Protein AF-A0A8H7WYE8-F1 (afdb_monomer_lite)

Structure (mmCIF, N/CA/C/O backbone):
data_AF-A0A8H7WYE8-F1
#
_entry.id   AF-A0A8H7WYE8-F1
#
loop_
_atom_site.group_PDB
_atom_site.id
_atom_site.type_symbol
_atom_site.label_atom_id
_atom_site.label_alt_id
_atom_site.label_comp_id
_atom_site.label_asym_id
_atom_site.label_entity_id
_atom_site.label_seq_id
_atom_site.pdbx_PDB_ins_code
_atom_site.Cartn_x
_atom_site.Cartn_y
_atom_site.Cartn_z
_atom_site.occupancy
_atom_site.B_iso_or_equiv
_atom_site.auth_seq_id
_atom_site.auth_comp_id
_atom_site.auth_asym_id
_atom_site.auth_atom_id
_atom_site.pdbx_PDB_model_num
ATOM 1 N N . MET A 1 1 ? -28.984 -0.906 32.177 1.00 37.97 1 MET A N 1
ATOM 2 C CA . MET A 1 1 ? -27.859 0.030 31.985 1.00 37.97 1 MET A CA 1
ATOM 3 C C . MET A 1 1 ? -27.448 -0.063 30.527 1.00 37.97 1 MET A C 1
ATOM 5 O O . MET A 1 1 ? -26.928 -1.094 30.129 1.00 37.97 1 MET A O 1
ATOM 9 N N . ALA A 1 2 ? -27.821 0.921 29.710 1.00 36.94 2 ALA A N 1
ATOM 10 C CA . ALA A 1 2 ? -27.494 0.924 28.288 1.00 36.94 2 ALA A CA 1
ATOM 11 C C . ALA A 1 2 ? -26.070 1.461 28.120 1.00 36.94 2 ALA A C 1
ATOM 13 O O . ALA A 1 2 ? -25.818 2.637 28.382 1.00 36.94 2 ALA A O 1
ATOM 14 N N . SER A 1 3 ? -25.140 0.588 27.740 1.00 39.81 3 SER A N 1
ATOM 15 C CA . SER A 1 3 ? -23.795 0.979 27.333 1.00 39.81 3 SER A CA 1
ATOM 16 C C . SER A 1 3 ? -23.916 1.852 26.088 1.00 39.81 3 SER A C 1
ATOM 18 O O . SER A 1 3 ? -24.230 1.356 25.007 1.00 39.81 3 SER A O 1
ATOM 20 N N . GLN A 1 4 ? -23.727 3.161 26.246 1.00 41.38 4 GLN A N 1
ATOM 21 C CA . GLN A 1 4 ? -23.637 4.075 25.116 1.00 41.38 4 GLN A CA 1
ATOM 22 C C . GLN A 1 4 ? -22.369 3.715 24.340 1.00 41.38 4 GLN A C 1
ATOM 24 O O . GLN A 1 4 ? -21.257 3.972 24.796 1.00 41.38 4 GLN A O 1
ATOM 29 N N . GLN A 1 5 ? -22.535 3.057 23.193 1.00 42.03 5 GLN A N 1
ATOM 30 C CA . GLN A 1 5 ? -21.457 2.880 22.231 1.00 42.03 5 GLN A CA 1
ATOM 31 C C . GLN A 1 5 ? -21.134 4.259 21.664 1.00 42.03 5 GLN A C 1
ATOM 33 O O . GLN A 1 5 ? -21.859 4.805 20.833 1.00 42.03 5 GLN A O 1
ATOM 38 N N . GLN A 1 6 ? -20.069 4.851 22.191 1.00 41.62 6 GLN A N 1
ATOM 39 C CA . GLN A 1 6 ? -19.492 6.078 21.673 1.00 41.62 6 GLN A CA 1
ATOM 40 C C . GLN A 1 6 ? -19.1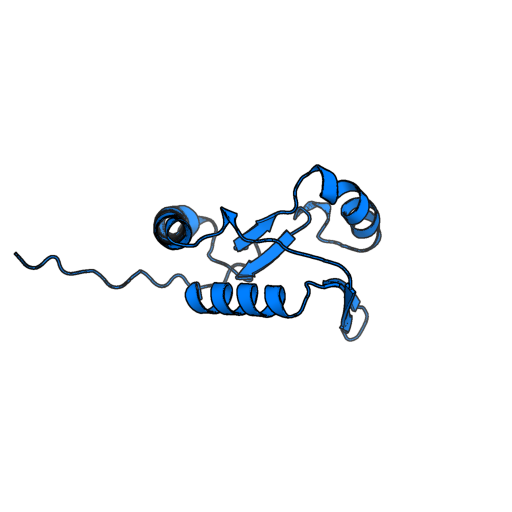11 5.819 20.205 1.00 41.62 6 GLN A C 1
ATOM 42 O O . GLN A 1 6 ? -18.457 4.806 19.934 1.00 41.62 6 GLN A O 1
ATOM 47 N N . PRO A 1 7 ? -19.549 6.657 19.247 1.00 46.97 7 PRO A N 1
ATOM 48 C CA . PRO A 1 7 ? -19.208 6.447 17.846 1.00 46.97 7 PRO A CA 1
ATOM 49 C C . PRO A 1 7 ? -17.680 6.397 17.706 1.00 46.97 7 PRO A C 1
ATOM 51 O O . PRO A 1 7 ? -16.989 7.141 18.411 1.00 46.97 7 PRO A O 1
ATOM 54 N N . PRO A 1 8 ? -17.133 5.524 16.841 1.00 55.31 8 PRO A N 1
ATOM 55 C CA . PRO A 1 8 ? -15.692 5.399 16.693 1.00 55.31 8 PRO A CA 1
ATOM 56 C C . PRO A 1 8 ? -15.101 6.767 16.341 1.00 55.31 8 PRO A C 1
ATOM 58 O O . PRO A 1 8 ? -15.594 7.461 15.448 1.00 55.31 8 PRO A O 1
ATOM 61 N N . ALA A 1 9 ? -14.067 7.173 17.079 1.00 62.44 9 ALA A N 1
ATOM 62 C CA . ALA A 1 9 ? -13.361 8.417 16.819 1.00 62.44 9 ALA A CA 1
ATOM 63 C C . ALA A 1 9 ? -12.836 8.398 15.375 1.00 62.44 9 ALA A C 1
ATOM 65 O O . ALA A 1 9 ? -12.013 7.555 15.019 1.00 62.44 9 ALA A O 1
ATOM 66 N N . LYS A 1 10 ? -13.325 9.312 14.531 1.00 72.31 10 LYS A N 1
ATOM 67 C CA . LYS A 1 10 ? -12.799 9.486 13.174 1.00 72.31 10 LYS A CA 1
ATOM 68 C C . LYS A 1 10 ? -11.472 10.226 13.256 1.00 72.31 10 LYS A C 1
ATOM 70 O O . LYS A 1 10 ? -11.424 11.366 13.717 1.00 72.31 10 LYS A O 1
ATOM 75 N N . PHE A 1 11 ? -10.403 9.585 12.802 1.00 81.19 11 PHE A N 1
ATOM 76 C CA . PHE A 1 11 ? -9.091 10.213 12.734 1.00 81.19 11 PHE A CA 1
ATOM 77 C C . PHE A 1 11 ? -8.893 10.870 11.365 1.00 81.19 11 PHE A C 1
ATOM 79 O O . PHE A 1 11 ? -9.126 10.225 10.343 1.00 81.19 11 PHE A O 1
ATOM 86 N N . PRO A 1 12 ? -8.436 12.129 11.304 1.00 86.69 12 PRO A N 1
ATOM 87 C CA . PRO A 1 12 ? -8.143 12.769 10.031 1.00 86.69 12 PRO A CA 1
ATOM 88 C C . PRO A 1 12 ? -6.937 12.095 9.354 1.00 86.69 12 PRO A C 1
ATOM 90 O O . PRO A 1 12 ? -5.852 12.004 9.932 1.00 86.69 12 PRO A O 1
ATOM 93 N N . LEU A 1 13 ? -7.122 11.651 8.108 1.00 91.56 13 LEU A N 1
ATOM 94 C CA . LEU A 1 13 ? -6.087 11.026 7.277 1.00 91.56 13 LEU A CA 1
ATOM 95 C C . LEU A 1 13 ? -5.221 12.091 6.585 1.00 91.56 13 LEU A C 1
ATOM 97 O O . LEU A 1 13 ? -5.301 12.296 5.375 1.00 91.56 13 LEU A O 1
ATOM 101 N N . THR A 1 14 ? -4.442 12.838 7.365 1.00 93.88 14 THR A N 1
ATOM 102 C CA . THR A 1 14 ? -3.720 14.032 6.885 1.00 93.88 14 THR A CA 1
ATOM 103 C C . THR A 1 14 ? -2.205 13.873 6.826 1.00 93.88 14 THR A C 1
ATOM 105 O O . THR A 1 14 ? -1.525 14.724 6.256 1.00 93.88 14 THR A O 1
ATOM 108 N N . SER A 1 15 ? -1.642 12.808 7.399 1.00 95.31 15 SER A N 1
ATOM 109 C CA . SER A 1 15 ? -0.194 12.641 7.496 1.00 95.31 15 SER A CA 1
ATOM 110 C C . SER A 1 15 ? 0.371 11.846 6.326 1.00 95.31 15 SER A C 1
ATOM 112 O O . SER A 1 15 ? 0.049 10.678 6.130 1.00 95.31 15 SER A O 1
ATOM 114 N N . THR A 1 16 ? 1.289 12.461 5.583 1.00 94.94 16 THR A N 1
ATOM 115 C CA . THR A 1 16 ? 2.089 11.796 4.539 1.00 94.94 16 THR A CA 1
ATOM 116 C C . THR A 1 16 ? 3.314 11.065 5.100 1.00 94.94 16 THR A C 1
ATOM 118 O O . THR A 1 16 ? 4.108 10.516 4.341 1.00 94.94 16 THR A O 1
ATOM 121 N N . SER A 1 17 ? 3.511 11.098 6.422 1.00 94.06 17 SER A N 1
ATOM 122 C CA . SER A 1 17 ? 4.625 10.438 7.117 1.00 94.06 17 SER A CA 1
ATOM 123 C C . SER A 1 17 ? 4.230 9.091 7.719 1.00 94.06 17 SER A C 1
ATOM 125 O O . 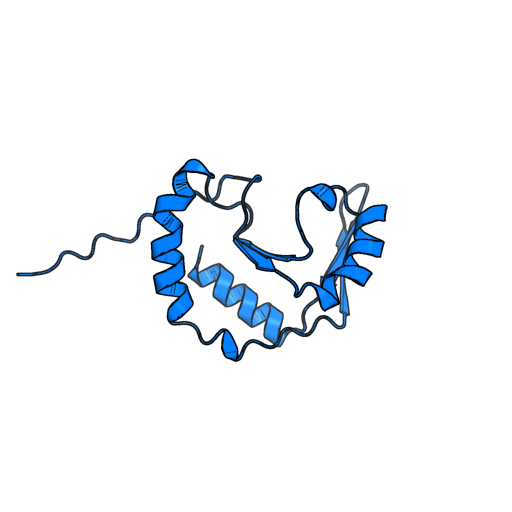SER A 1 17 ? 5.077 8.406 8.285 1.00 94.06 17 SER A O 1
ATOM 127 N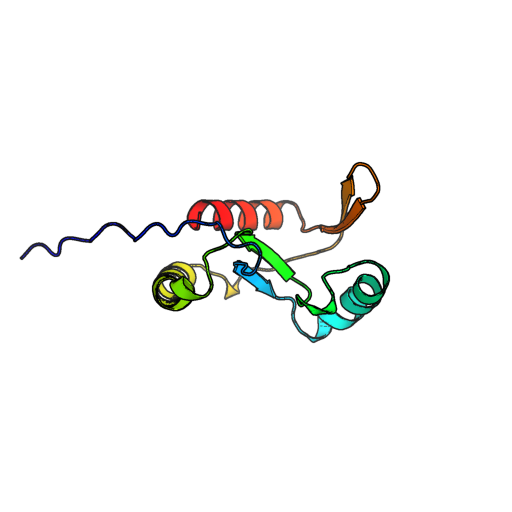 N . THR A 1 18 ? 2.957 8.716 7.624 1.00 95.75 18 THR A N 1
ATOM 128 C CA . THR A 1 18 ? 2.412 7.446 8.099 1.00 95.75 18 THR A CA 1
ATOM 129 C C . THR A 1 18 ? 1.534 6.836 7.009 1.00 95.75 18 THR A C 1
ATOM 131 O O . THR A 1 18 ? 0.978 7.538 6.162 1.00 95.75 18 THR A O 1
ATOM 134 N N . ALA A 1 19 ? 1.420 5.513 7.029 1.00 96.31 19 ALA A N 1
ATOM 135 C CA . ALA A 1 19 ? 0.570 4.745 6.133 1.00 96.31 19 ALA A CA 1
ATOM 136 C C . ALA A 1 19 ? 0.049 3.510 6.874 1.00 96.31 19 ALA A C 1
ATOM 138 O O . ALA A 1 19 ? 0.737 2.985 7.753 1.00 96.31 19 ALA A O 1
ATOM 139 N N . LEU A 1 20 ? -1.133 3.029 6.493 1.00 95.12 20 LEU A N 1
ATOM 140 C CA . LEU A 1 20 ? -1.544 1.654 6.770 1.00 95.12 20 LEU A CA 1
ATOM 141 C C . LEU A 1 20 ? -1.315 0.846 5.495 1.00 95.12 20 LEU A C 1
ATOM 143 O O . LEU A 1 20 ? -1.873 1.177 4.446 1.00 95.12 20 LEU A O 1
ATOM 147 N N . ALA A 1 21 ? -0.484 -0.187 5.573 1.00 94.81 21 ALA A N 1
ATOM 148 C CA . ALA A 1 21 ? -0.038 -0.930 4.405 1.00 94.81 21 ALA A CA 1
ATOM 149 C C . ALA A 1 21 ? 0.173 -2.414 4.718 1.00 94.81 21 ALA A C 1
ATOM 151 O O . ALA A 1 21 ? 0.478 -2.783 5.853 1.00 94.81 21 ALA A O 1
ATOM 152 N N . LEU A 1 22 ? 0.057 -3.250 3.687 1.00 91.88 22 LEU A N 1
ATOM 153 C CA . LEU A 1 22 ? 0.528 -4.630 3.721 1.00 91.88 22 LEU A CA 1
ATOM 154 C C . LEU A 1 22 ? 2.023 -4.636 3.411 1.00 91.88 22 LEU A C 1
ATOM 156 O O . LEU A 1 22 ? 2.446 -4.081 2.396 1.00 91.88 22 LEU A O 1
ATOM 160 N N . LEU A 1 23 ? 2.818 -5.251 4.283 1.00 92.12 23 LEU A N 1
ATOM 161 C CA . LEU A 1 23 ? 4.253 -5.410 4.070 1.00 92.12 23 LEU A CA 1
ATOM 162 C C . LEU A 1 23 ? 4.528 -6.720 3.346 1.00 92.12 23 LEU A C 1
ATOM 164 O O . LEU A 1 23 ? 3.964 -7.757 3.696 1.00 92.12 23 LEU A O 1
ATOM 168 N N . LEU A 1 24 ? 5.421 -6.677 2.359 1.00 89.38 24 LEU A N 1
ATOM 169 C CA . LEU A 1 24 ? 5.844 -7.899 1.694 1.00 89.38 24 LEU A CA 1
ATOM 170 C C . LEU A 1 24 ? 6.747 -8.718 2.631 1.00 89.38 24 LEU A C 1
ATOM 172 O O . LEU A 1 24 ? 7.571 -8.143 3.352 1.00 89.38 24 LEU A O 1
ATOM 176 N N . PRO A 1 25 ? 6.649 -10.059 2.607 1.00 88.06 25 PRO A N 1
ATOM 177 C CA . PRO A 1 25 ? 7.605 -10.920 3.284 1.00 88.06 25 PRO A CA 1
ATOM 178 C C . PRO A 1 25 ? 9.049 -10.595 2.883 1.00 88.06 25 PRO A C 1
ATOM 180 O O . PRO A 1 25 ? 9.342 -10.271 1.728 1.00 88.06 25 PRO A O 1
ATOM 183 N N . ILE A 1 26 ? 9.978 -10.731 3.833 1.00 86.81 26 ILE A N 1
ATOM 184 C CA . ILE A 1 26 ? 11.396 -10.381 3.633 1.00 86.81 26 ILE A CA 1
ATOM 185 C C . ILE A 1 26 ? 11.996 -11.130 2.433 1.00 86.81 26 ILE A C 1
ATOM 187 O O . ILE A 1 26 ? 12.725 -10.535 1.645 1.00 86.81 26 ILE A O 1
ATOM 191 N N . HIS A 1 27 ? 11.638 -12.404 2.246 1.00 85.69 27 HIS A N 1
ATOM 192 C CA . HIS A 1 27 ? 12.162 -13.230 1.155 1.00 85.69 27 HIS A CA 1
ATOM 193 C C . HIS A 1 27 ? 11.732 -12.756 -0.246 1.00 85.69 27 HIS A C 1
ATOM 195 O O . HIS A 1 27 ? 12.483 -12.958 -1.192 1.00 85.69 27 HIS A O 1
ATOM 201 N N . LEU A 1 28 ? 10.582 -12.081 -0.381 1.00 85.81 28 LEU A N 1
ATOM 202 C CA . LEU A 1 28 ? 10.123 -11.478 -1.645 1.00 85.81 28 LEU A CA 1
ATOM 203 C C . LEU A 1 28 ? 10.639 -10.047 -1.839 1.00 85.81 28 LEU A C 1
ATOM 205 O O . LEU A 1 28 ? 10.540 -9.473 -2.921 1.00 85.81 28 LEU A O 1
ATOM 209 N N . SER A 1 29 ? 11.176 -9.439 -0.781 1.00 88.69 29 SER A N 1
ATOM 210 C CA . SER A 1 29 ? 11.539 -8.025 -0.794 1.00 88.69 29 SER A CA 1
ATOM 211 C C . SER A 1 29 ? 12.845 -7.748 -1.540 1.00 88.69 29 SER A C 1
ATOM 213 O O . SER A 1 29 ? 13.030 -6.624 -1.998 1.00 88.69 29 SER A O 1
ATOM 215 N N . SER A 1 30 ? 13.751 -8.723 -1.669 1.00 88.81 30 SER A N 1
ATOM 216 C CA . SER A 1 30 ? 15.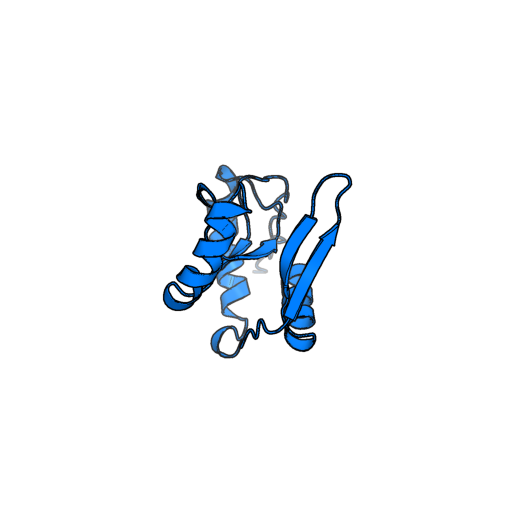096 -8.525 -2.235 1.00 88.81 30 SER A CA 1
ATOM 217 C C . SER A 1 30 ? 15.079 -8.058 -3.691 1.00 88.81 30 SER A C 1
ATOM 219 O O . SER A 1 30 ? 15.676 -7.025 -4.002 1.00 88.81 30 SER A O 1
ATOM 221 N N . ASP A 1 31 ? 14.351 -8.755 -4.564 1.00 88.44 31 ASP A N 1
ATOM 222 C CA . ASP A 1 31 ? 14.305 -8.438 -5.999 1.00 88.44 31 ASP A CA 1
ATOM 223 C C . ASP A 1 31 ? 13.590 -7.108 -6.256 1.00 88.44 31 ASP A C 1
ATOM 225 O O . ASP A 1 31 ? 14.053 -6.259 -7.021 1.00 88.44 31 ASP A O 1
ATOM 229 N N . ILE A 1 32 ? 12.506 -6.863 -5.518 1.00 91.31 32 ILE A N 1
ATOM 230 C CA . ILE A 1 32 ? 11.780 -5.592 -5.562 1.00 91.31 32 ILE A CA 1
ATOM 231 C C . ILE A 1 32 ? 12.684 -4.450 -5.090 1.00 91.31 32 ILE A C 1
ATOM 233 O O . ILE A 1 32 ? 12.738 -3.387 -5.710 1.00 91.31 32 ILE A O 1
ATOM 237 N N . ASN A 1 33 ? 13.442 -4.660 -4.015 1.00 93.56 33 ASN A N 1
ATOM 238 C CA . ASN A 1 33 ? 14.375 -3.667 -3.500 1.00 93.56 33 ASN A CA 1
ATOM 239 C C . ASN A 1 33 ? 15.544 -3.395 -4.449 1.00 93.56 33 ASN A C 1
ATOM 241 O O . ASN A 1 33 ? 16.001 -2.254 -4.504 1.00 93.56 33 ASN A O 1
ATOM 245 N N . ALA A 1 34 ? 15.996 -4.377 -5.233 1.00 93.38 34 ALA A N 1
ATOM 246 C CA . ALA A 1 34 ? 17.031 -4.159 -6.241 1.00 93.38 34 ALA A CA 1
ATOM 247 C C . ALA A 1 34 ? 16.599 -3.105 -7.278 1.00 93.38 34 ALA A C 1
ATOM 249 O O . ALA A 1 34 ? 17.378 -2.200 -7.588 1.00 93.38 34 ALA A O 1
ATOM 250 N N . LEU A 1 35 ? 15.340 -3.163 -7.732 1.00 93.06 35 LEU A N 1
ATOM 251 C CA . LEU A 1 35 ? 14.745 -2.166 -8.629 1.00 93.06 35 LEU A CA 1
ATOM 252 C C . LEU A 1 35 ? 14.480 -0.836 -7.914 1.00 93.06 35 LEU A C 1
ATOM 254 O O . LEU A 1 35 ? 14.859 0.233 -8.402 1.00 93.06 35 LEU A O 1
ATOM 258 N N . ARG A 1 36 ? 13.858 -0.886 -6.730 1.00 95.56 36 ARG A N 1
ATOM 259 C CA . ARG A 1 36 ? 13.521 0.315 -5.950 1.00 95.56 36 ARG A CA 1
ATOM 260 C C . ARG A 1 36 ? 14.755 1.127 -5.578 1.00 95.56 36 ARG A C 1
ATOM 262 O O . ARG A 1 36 ? 14.701 2.348 -5.636 1.00 95.56 36 ARG A O 1
ATOM 269 N N . ARG A 1 37 ? 15.888 0.488 -5.284 1.00 96.19 37 ARG A N 1
ATOM 270 C CA . ARG A 1 37 ? 17.153 1.180 -4.991 1.00 96.19 37 ARG A CA 1
ATOM 271 C C . ARG A 1 37 ? 17.589 2.126 -6.117 1.00 96.19 37 ARG A C 1
ATOM 273 O O . ARG A 1 37 ? 18.234 3.131 -5.837 1.00 96.19 37 ARG A O 1
ATOM 280 N N . ILE A 1 38 ? 17.256 1.806 -7.367 1.00 95.81 38 ILE A N 1
ATOM 281 C CA . ILE A 1 38 ? 17.639 2.587 -8.550 1.00 95.81 38 ILE A CA 1
ATOM 282 C C . ILE A 1 38 ? 16.571 3.641 -8.876 1.00 95.81 38 ILE A C 1
ATOM 284 O O . ILE A 1 38 ? 16.904 4.772 -9.227 1.00 95.81 38 ILE A O 1
ATOM 288 N N . HIS A 1 39 ? 15.290 3.277 -8.766 1.00 94.38 39 HIS A N 1
ATOM 289 C CA . HIS A 1 39 ? 14.189 4.066 -9.330 1.00 94.38 39 HIS A CA 1
ATOM 290 C C . HIS A 1 39 ? 13.283 4.754 -8.298 1.00 94.38 39 HIS A C 1
ATOM 292 O O . HIS A 1 39 ? 12.599 5.721 -8.638 1.00 94.38 39 HIS A O 1
ATOM 298 N N . ASP A 1 40 ? 13.263 4.294 -7.046 1.00 93.75 40 ASP A N 1
ATOM 299 C CA . ASP A 1 40 ? 12.328 4.744 -6.015 1.00 93.75 40 ASP A CA 1
ATOM 300 C C . ASP A 1 40 ? 13.025 5.584 -4.932 1.00 93.75 40 ASP A C 1
ATOM 302 O O . ASP A 1 40 ? 13.772 5.089 -4.089 1.00 93.75 40 ASP A O 1
ATOM 306 N N . LYS A 1 41 ? 12.702 6.881 -4.890 1.00 92.56 41 LYS A N 1
ATOM 307 C CA . LYS A 1 41 ? 13.204 7.825 -3.872 1.00 92.56 41 LYS A CA 1
ATOM 308 C C . LYS A 1 41 ? 12.776 7.466 -2.444 1.00 92.56 41 LYS A C 1
ATOM 310 O O . LYS A 1 41 ? 13.395 7.930 -1.488 1.00 92.56 41 LYS A O 1
ATOM 315 N N . SER A 1 42 ? 11.712 6.683 -2.295 1.00 92.31 42 SER A N 1
ATOM 316 C CA . SER A 1 42 ? 11.190 6.214 -1.013 1.00 92.31 42 SER A CA 1
ATOM 317 C C . SER A 1 42 ? 11.843 4.920 -0.534 1.00 92.31 42 SER A C 1
ATOM 319 O O . SER A 1 42 ? 11.526 4.481 0.570 1.00 92.31 42 SER A O 1
ATOM 321 N N . TYR A 1 43 ? 12.760 4.328 -1.310 1.00 94.44 43 TYR A N 1
ATOM 322 C CA . TYR A 1 43 ? 13.441 3.074 -0.976 1.00 94.44 43 TYR A CA 1
ATOM 323 C C . TYR A 1 43 ? 14.005 3.053 0.453 1.00 94.44 43 TYR A C 1
ATOM 325 O O . TYR A 1 43 ? 13.802 2.090 1.183 1.00 94.44 43 TYR A O 1
ATOM 333 N N . THR A 1 44 ? 14.659 4.136 0.881 1.00 93.88 44 THR A N 1
ATOM 334 C CA . THR A 1 44 ? 15.278 4.219 2.215 1.00 93.88 44 THR A CA 1
ATOM 335 C C . THR A 1 44 ? 14.286 4.482 3.346 1.00 93.88 44 THR A C 1
ATOM 337 O O . THR A 1 44 ? 14.629 4.290 4.508 1.00 93.88 44 THR A O 1
ATOM 340 N N . LYS A 1 45 ? 13.076 4.953 3.025 1.00 93.00 45 LYS A N 1
ATOM 341 C CA . LYS A 1 45 ? 12.063 5.351 4.012 1.00 93.00 45 LYS A CA 1
ATOM 342 C C . LYS A 1 45 ? 11.044 4.254 4.265 1.00 93.00 45 LYS A C 1
ATOM 344 O O . LYS A 1 45 ? 10.613 4.070 5.396 1.00 93.00 45 LYS A O 1
ATOM 349 N N . TRP A 1 46 ? 10.649 3.560 3.204 1.00 94.25 46 TRP A N 1
ATOM 350 C CA . TRP A 1 46 ? 9.547 2.614 3.234 1.00 94.25 46 TRP A CA 1
ATOM 351 C C . TRP A 1 46 ? 9.999 1.258 2.689 1.00 94.25 46 TRP A C 1
ATOM 353 O O . TRP A 1 46 ? 10.549 1.212 1.580 1.00 94.25 46 TRP A O 1
ATOM 363 N N . PRO A 1 47 ? 9.739 0.147 3.403 1.00 94.44 47 PRO A N 1
ATOM 364 C CA . PRO A 1 47 ? 9.923 -1.192 2.843 1.00 94.44 47 PRO A CA 1
ATOM 365 C C . PRO A 1 47 ? 8.992 -1.399 1.634 1.00 94.44 47 PRO A C 1
ATOM 367 O O . PRO A 1 47 ? 8.079 -0.597 1.432 1.00 94.44 47 PRO A O 1
ATOM 370 N N . PRO A 1 48 ? 9.187 -2.438 0.806 1.00 94.56 48 PRO A N 1
ATOM 371 C CA . PRO A 1 48 ? 8.198 -2.817 -0.198 1.00 94.56 48 PRO A CA 1
ATOM 372 C C . PRO A 1 48 ? 6.840 -3.068 0.462 1.00 94.56 48 PRO A C 1
ATOM 374 O O . PRO A 1 48 ? 6.747 -3.814 1.439 1.00 94.56 48 PRO A O 1
ATOM 377 N N . HIS A 1 49 ? 5.798 -2.419 -0.045 1.00 94.50 49 HIS A N 1
ATOM 378 C CA . HIS A 1 49 ? 4.479 -2.445 0.575 1.00 94.50 49 HIS A CA 1
ATOM 379 C C . HIS A 1 49 ? 3.364 -2.214 -0.445 1.00 94.50 49 HIS A C 1
ATOM 381 O O . HIS A 1 49 ? 3.598 -1.677 -1.529 1.00 94.50 49 HIS A O 1
ATOM 387 N N . ILE A 1 50 ? 2.141 -2.564 -0.048 1.00 93.12 50 ILE A N 1
ATOM 388 C CA . ILE A 1 50 ? 0.897 -2.212 -0.735 1.00 93.12 50 ILE A CA 1
ATOM 389 C C . ILE A 1 50 ? 0.112 -1.275 0.182 1.00 93.12 50 ILE A C 1
ATOM 391 O O . ILE A 1 50 ? -0.247 -1.650 1.298 1.00 93.12 50 ILE A O 1
ATOM 395 N N . ASN A 1 51 ? -0.137 -0.044 -0.266 1.00 94.25 51 ASN A N 1
ATOM 396 C CA . ASN A 1 51 ? -0.877 0.938 0.526 1.00 94.25 51 ASN A CA 1
ATOM 397 C C . ASN A 1 51 ? -2.358 0.562 0.633 1.00 94.25 51 ASN A C 1
ATOM 399 O O . ASN A 1 51 ? -3.032 0.438 -0.385 1.00 94.25 51 ASN A O 1
ATOM 403 N N . ILE A 1 52 ? -2.876 0.487 1.862 1.00 93.44 52 ILE A N 1
ATOM 404 C CA . ILE A 1 52 ? -4.316 0.406 2.138 1.00 93.44 52 ILE A CA 1
ATOM 405 C C . ILE A 1 52 ? -4.857 1.815 2.377 1.00 93.44 52 ILE A C 1
ATOM 407 O O . ILE A 1 52 ? -5.738 2.268 1.648 1.00 93.44 52 ILE A O 1
ATOM 411 N N . LEU A 1 53 ? -4.252 2.563 3.310 1.00 94.44 53 LEU A N 1
ATOM 412 C CA . LEU A 1 53 ? -4.547 3.977 3.561 1.00 94.44 53 LEU A CA 1
ATOM 413 C C . LEU A 1 53 ? -3.272 4.816 3.479 1.00 94.44 53 LEU A C 1
ATOM 415 O O . LEU A 1 53 ? -2.318 4.610 4.230 1.00 94.44 53 LEU A O 1
ATOM 419 N N . TYR A 1 54 ? -3.292 5.781 2.564 1.00 93.94 54 TYR A N 1
ATOM 420 C CA . TYR A 1 54 ? -2.286 6.826 2.422 1.00 93.94 54 TYR A CA 1
ATOM 421 C C . TYR A 1 54 ? -2.945 8.070 1.792 1.00 93.94 54 TYR A C 1
ATOM 423 O O . TYR A 1 54 ? -3.626 7.913 0.767 1.00 93.94 54 TYR A O 1
ATOM 431 N N . PRO A 1 55 ? -2.757 9.282 2.351 1.00 95.00 55 PRO A N 1
ATOM 432 C CA . PRO A 1 55 ? -2.154 9.573 3.662 1.00 95.00 55 PRO A CA 1
ATOM 433 C C . PRO A 1 55 ? -2.872 8.849 4.817 1.00 95.00 55 PRO A C 1
ATOM 435 O O . PRO A 1 55 ? -3.981 8.346 4.636 1.00 95.00 55 PRO A O 1
ATOM 438 N N . PHE A 1 56 ? -2.240 8.762 5.988 1.00 95.44 56 PHE A N 1
ATOM 439 C CA . PHE A 1 56 ? -2.830 8.130 7.173 1.00 95.44 56 PHE A CA 1
ATOM 440 C C . PHE A 1 56 ? -2.848 9.101 8.364 1.00 95.44 56 PHE A C 1
ATOM 442 O O . PHE A 1 56 ? -2.791 10.320 8.190 1.00 95.44 56 PHE A O 1
ATOM 449 N N . ILE A 1 57 ? -3.008 8.598 9.585 1.00 94.94 57 ILE A N 1
ATOM 450 C CA . ILE A 1 57 ? -3.167 9.436 10.776 1.00 94.94 57 ILE A CA 1
ATOM 451 C C . ILE A 1 57 ? -1.812 9.935 11.297 1.00 94.94 57 ILE A C 1
ATOM 453 O O . ILE A 1 57 ? -0.821 9.204 11.217 1.00 94.94 57 ILE A O 1
ATOM 457 N N . PRO A 1 58 ? -1.732 11.143 11.880 1.00 94.81 58 PRO A N 1
ATOM 458 C CA . PRO A 1 58 ? -0.500 11.643 12.485 1.00 94.81 58 PRO A CA 1
ATOM 459 C C . PRO A 1 58 ? 0.100 10.672 13.508 1.00 94.81 58 PRO A C 1
ATOM 461 O O . PRO A 1 58 ? -0.625 10.011 14.249 1.00 94.81 58 PRO A O 1
ATOM 464 N N . ILE A 1 59 ? 1.434 10.644 13.603 1.00 94.25 59 ILE A N 1
ATOM 465 C CA . ILE A 1 59 ? 2.168 9.738 14.506 1.00 94.25 59 ILE A CA 1
ATOM 466 C C . ILE A 1 59 ? 1.689 9.838 15.964 1.00 94.25 59 ILE A C 1
ATOM 468 O O . ILE A 1 59 ? 1.529 8.825 16.640 1.00 94.25 59 ILE A O 1
ATOM 472 N N . LEU A 1 60 ? 1.365 11.053 16.418 1.00 94.00 60 LEU A N 1
ATOM 473 C CA . LEU A 1 60 ? 0.866 11.323 17.768 1.00 94.00 60 LEU A CA 1
ATOM 474 C C . LEU A 1 60 ? -0.520 10.724 18.024 1.00 94.00 60 LEU A C 1
ATOM 476 O O . LEU A 1 60 ? -0.882 10.517 19.172 1.00 94.00 60 LEU A O 1
ATOM 480 N N . SER A 1 61 ? -1.290 10.412 16.983 1.00 93.56 61 SER A N 1
ATOM 481 C CA . SER A 1 61 ? -2.625 9.817 17.091 1.00 93.56 61 SER A CA 1
ATOM 482 C C . SER A 1 61 ? -2.614 8.289 16.971 1.00 93.56 61 SER A C 1
ATOM 484 O O . SER A 1 61 ? -3.626 7.660 17.274 1.00 93.56 61 SER A O 1
ATOM 486 N N . LEU A 1 62 ? -1.485 7.675 16.584 1.00 92.81 62 LEU A N 1
ATOM 487 C CA . LEU A 1 62 ? -1.386 6.224 16.369 1.00 92.81 62 LEU A CA 1
ATOM 488 C C . LEU A 1 62 ? -1.785 5.412 17.603 1.00 92.81 62 LEU A C 1
ATOM 490 O O . LEU A 1 62 ? -2.497 4.423 17.471 1.00 92.81 62 LEU A O 1
ATOM 494 N N . HIS A 1 63 ? -1.385 5.849 18.797 1.00 93.50 63 HIS A N 1
ATOM 495 C CA . HIS A 1 63 ? -1.674 5.123 20.036 1.00 93.50 63 HIS A CA 1
ATOM 496 C C . HIS A 1 63 ? -3.177 4.966 20.322 1.00 93.50 63 HIS A C 1
ATOM 498 O O . HIS A 1 63 ? -3.573 3.982 20.939 1.00 93.50 63 HIS A O 1
ATOM 504 N N . HIS A 1 64 ? -4.017 5.883 19.831 1.00 91.31 64 HIS A N 1
ATOM 505 C CA . HIS A 1 64 ? -5.472 5.775 19.946 1.00 91.31 64 HIS A CA 1
ATOM 506 C C . HIS A 1 64 ? -6.091 4.898 18.852 1.00 91.31 64 HIS A C 1
ATOM 508 O O . HIS A 1 64 ? -7.074 4.205 19.100 1.00 91.31 64 HIS A O 1
ATOM 514 N N . ALA A 1 65 ? -5.542 4.926 17.636 1.00 91.25 65 ALA A N 1
ATOM 515 C CA . ALA A 1 65 ? -6.126 4.207 16.507 1.00 91.25 65 ALA A CA 1
ATOM 516 C C . ALA A 1 65 ? -5.700 2.737 16.433 1.00 91.25 65 ALA A C 1
ATOM 518 O O . ALA A 1 65 ? -6.487 1.908 15.985 1.00 91.25 65 ALA A O 1
ATOM 519 N N . ILE A 1 66 ? -4.479 2.399 16.867 1.00 92.50 66 ILE A N 1
ATOM 520 C CA . ILE A 1 66 ? -3.951 1.028 16.801 1.00 92.50 66 ILE A CA 1
ATOM 521 C C . ILE A 1 66 ? -4.893 0.017 17.480 1.00 92.50 66 ILE A C 1
ATOM 523 O O . ILE A 1 66 ? -5.220 -0.971 16.824 1.00 92.50 66 ILE A O 1
ATOM 527 N N . PRO A 1 67 ? -5.400 0.237 18.711 1.00 93.12 67 PRO A N 1
ATOM 528 C CA . PRO A 1 67 ? -6.308 -0.722 19.347 1.00 93.12 67 PRO A CA 1
ATOM 529 C C . PRO A 1 67 ? -7.629 -0.914 18.584 1.00 93.12 67 PRO A C 1
ATOM 531 O O . PRO A 1 67 ? -8.154 -2.027 18.501 1.00 93.12 67 PRO A O 1
ATOM 534 N N . LEU A 1 68 ? -8.157 0.162 17.989 1.00 91.38 68 LEU A N 1
ATOM 535 C CA . LEU A 1 68 ? -9.391 0.120 17.198 1.00 91.38 68 LEU A CA 1
ATOM 536 C C . LEU A 1 68 ? -9.183 -0.659 15.896 1.00 91.38 68 LEU A C 1
ATOM 538 O O . LEU A 1 68 ? -9.989 -1.524 15.558 1.00 91.38 68 LEU A O 1
ATOM 542 N N . LEU A 1 69 ? -8.061 -0.409 15.216 1.00 90.81 69 LEU A N 1
ATOM 543 C CA . LEU A 1 69 ? -7.654 -1.162 14.036 1.00 90.81 69 LEU A CA 1
ATOM 544 C C . LEU A 1 69 ? -7.436 -2.635 14.364 1.00 90.81 69 LEU A C 1
ATOM 546 O O . LEU A 1 69 ? -7.952 -3.485 13.656 1.00 90.81 69 LEU A O 1
ATOM 550 N N . GLN A 1 70 ? -6.725 -2.958 15.445 1.00 91.75 70 GLN A N 1
ATOM 551 C CA . GLN A 1 70 ? -6.510 -4.346 15.858 1.00 91.75 70 GLN A CA 1
ATOM 552 C C . GLN A 1 70 ? -7.836 -5.068 16.095 1.00 91.75 70 GLN A C 1
ATOM 554 O O . GLN A 1 70 ? -8.018 -6.176 15.598 1.00 91.75 70 GLN A O 1
ATOM 559 N N . THR A 1 71 ? -8.775 -4.429 16.794 1.00 90.69 71 THR A N 1
ATOM 560 C CA . THR A 1 71 ? -10.105 -4.998 17.050 1.00 90.69 71 THR A CA 1
ATOM 561 C C . THR A 1 71 ? -10.852 -5.266 15.745 1.00 90.69 71 THR A C 1
ATOM 563 O O . THR A 1 71 ? -11.365 -6.364 15.542 1.00 90.69 71 THR A O 1
ATOM 566 N N . HIS A 1 72 ? -10.876 -4.289 14.838 1.00 88.50 72 HIS A N 1
ATOM 567 C CA . HIS A 1 72 ? -11.579 -4.416 13.566 1.00 88.50 72 HIS A CA 1
ATOM 568 C C . HIS A 1 72 ? -10.929 -5.468 12.652 1.00 88.50 72 HIS A C 1
ATOM 570 O O . HIS A 1 72 ? -11.594 -6.389 12.179 1.00 88.50 72 HIS A O 1
ATOM 576 N N . LEU A 1 73 ? -9.608 -5.394 12.474 1.00 88.62 73 LEU A N 1
ATOM 577 C CA . LEU A 1 73 ? -8.836 -6.276 11.597 1.00 88.62 73 LEU A CA 1
ATOM 578 C C . LEU A 1 73 ? -8.798 -7.727 12.095 1.00 88.62 73 LEU A C 1
ATOM 580 O O . LEU A 1 73 ? -8.737 -8.636 11.274 1.00 88.62 73 LEU A O 1
ATOM 584 N N . SER A 1 74 ? -8.882 -7.968 13.409 1.00 88.19 74 SER A N 1
ATOM 585 C CA . SER A 1 74 ? -8.917 -9.334 13.964 1.00 88.19 74 SER A CA 1
ATOM 586 C C . SER A 1 74 ? -10.173 -10.113 13.570 1.00 88.19 74 SER A C 1
ATOM 588 O O . SER A 1 74 ? -10.174 -11.339 13.633 1.00 88.19 74 SER A O 1
ATOM 590 N N . SER A 1 75 ? -11.242 -9.419 13.169 1.00 84.44 75 SER A N 1
ATOM 591 C CA . SER A 1 75 ? -12.469 -10.061 12.684 1.00 84.44 75 SER A CA 1
ATOM 592 C C . SER A 1 75 ? -12.388 -10.495 11.215 1.00 84.44 75 SER A C 1
ATOM 594 O O . SER A 1 75 ? -13.222 -11.274 10.755 1.00 84.44 75 SER A O 1
ATOM 596 N N . LEU A 1 76 ? -11.381 -10.014 10.478 1.00 84.00 76 LEU A N 1
ATOM 597 C CA . LEU A 1 76 ? -11.234 -10.261 9.051 1.00 84.00 76 LEU A CA 1
ATOM 598 C C . LEU A 1 76 ? -10.391 -11.520 8.789 1.00 84.00 76 LEU A C 1
ATOM 600 O O . LEU A 1 76 ? -9.391 -11.758 9.472 1.00 84.00 76 LEU A O 1
ATOM 604 N N . PRO A 1 77 ? -10.732 -12.330 7.770 1.00 81.50 77 PRO A N 1
ATOM 605 C CA . PRO A 1 77 ? -10.063 -13.600 7.495 1.00 81.50 77 PRO A CA 1
ATOM 606 C C . PRO A 1 77 ? -8.723 -13.427 6.748 1.00 81.50 77 PRO A C 1
ATOM 608 O O . PRO A 1 77 ? -8.493 -14.068 5.723 1.00 81.50 77 PRO A O 1
ATOM 611 N N . PHE A 1 78 ? -7.807 -12.594 7.258 1.00 80.69 78 PHE A N 1
ATOM 612 C CA . PHE A 1 78 ? -6.508 -12.319 6.619 1.00 80.69 78 PHE A CA 1
ATOM 613 C C . PHE A 1 78 ? -5.634 -13.558 6.415 1.00 80.69 78 PHE A C 1
ATOM 615 O O . PHE A 1 78 ? -4.835 -13.590 5.485 1.00 80.69 78 PHE A O 1
ATOM 622 N N . SER A 1 79 ? -5.798 -14.598 7.235 1.00 77.00 79 SER A N 1
ATOM 623 C CA . SER A 1 79 ? -5.067 -15.864 7.086 1.00 77.00 79 SER A CA 1
ATOM 624 C C . SER A 1 79 ? -5.360 -16.599 5.774 1.00 77.00 79 SER A C 1
ATOM 626 O O . SER A 1 79 ? -4.615 -17.503 5.413 1.00 77.00 79 SER A O 1
ATOM 628 N N . LYS A 1 80 ? -6.430 -16.219 5.067 1.00 78.06 80 LYS A N 1
ATOM 629 C CA . LYS A 1 80 ? -6.810 -16.767 3.760 1.00 78.06 80 LYS A CA 1
ATOM 630 C C . LYS A 1 80 ? -6.487 -15.824 2.601 1.00 78.06 80 LYS A C 1
ATOM 632 O O . LYS A 1 80 ? -6.810 -16.145 1.462 1.00 78.06 80 LYS A O 1
ATOM 637 N N . LEU A 1 81 ? -5.915 -14.651 2.874 1.00 83.38 81 LEU A N 1
ATOM 638 C CA . LEU A 1 81 ? -5.612 -13.676 1.835 1.00 83.38 81 LEU A CA 1
ATOM 639 C C . LEU A 1 81 ? -4.358 -14.116 1.072 1.00 83.38 81 LEU A C 1
ATOM 641 O O . LEU A 1 81 ? -3.250 -14.074 1.604 1.00 83.38 81 LEU A O 1
ATOM 645 N N . HIS A 1 82 ? -4.542 -14.503 -0.185 1.00 86.88 82 HIS A N 1
ATOM 646 C CA . HIS A 1 82 ? -3.457 -14.800 -1.112 1.00 86.88 82 HIS A CA 1
ATOM 647 C C . HIS A 1 82 ? -3.328 -13.650 -2.101 1.00 86.88 82 HIS A C 1
ATOM 649 O O . HIS A 1 82 ? -4.243 -13.410 -2.868 1.00 86.88 82 HIS A O 1
ATOM 655 N N . VAL A 1 83 ? -2.210 -12.928 -2.069 1.00 87.81 83 VAL A N 1
ATOM 656 C CA . VAL A 1 83 ? -1.960 -11.806 -2.983 1.00 87.81 83 VAL A CA 1
ATOM 657 C C . VAL A 1 83 ? -1.025 -12.274 -4.088 1.00 87.81 83 VAL A C 1
ATOM 659 O O . VAL A 1 83 ? 0.152 -12.529 -3.824 1.00 87.81 83 VAL A O 1
ATOM 662 N N . THR A 1 84 ? -1.533 -12.355 -5.314 1.00 89.06 84 THR A N 1
ATOM 663 C CA . THR A 1 84 ? -0.712 -12.562 -6.511 1.00 89.06 84 THR A CA 1
ATOM 664 C C . THR A 1 84 ? -0.365 -11.209 -7.116 1.00 89.06 84 THR A C 1
ATOM 666 O O . THR A 1 84 ? -1.216 -10.330 -7.202 1.00 89.06 84 THR A O 1
ATOM 669 N N . LEU A 1 85 ? 0.903 -11.025 -7.489 1.00 88.75 85 LEU A N 1
ATOM 670 C CA . LEU A 1 85 ? 1.434 -9.814 -8.115 1.00 88.75 85 LEU A CA 1
ATOM 671 C C . LEU A 1 85 ? 2.128 -10.208 -9.427 1.00 88.75 85 LEU A C 1
ATOM 673 O O . LEU A 1 85 ? 3.352 -10.342 -9.463 1.00 88.75 85 LEU A O 1
ATOM 677 N N . ASP A 1 86 ? 1.350 -10.481 -10.469 1.00 87.25 86 ASP A N 1
ATOM 678 C CA . ASP A 1 86 ? 1.818 -11.094 -11.721 1.00 87.25 86 ASP A CA 1
ATOM 679 C C . ASP A 1 86 ? 1.833 -10.144 -12.927 1.00 87.25 86 ASP A C 1
ATOM 681 O O . ASP A 1 86 ? 2.336 -10.510 -13.990 1.00 87.25 86 ASP A O 1
ATOM 685 N N . ASP A 1 87 ? 1.363 -8.909 -12.752 1.00 92.00 87 ASP A N 1
ATOM 686 C CA . ASP A 1 87 ? 1.336 -7.890 -13.799 1.00 92.00 87 ASP A CA 1
ATOM 687 C C . ASP A 1 87 ? 2.049 -6.597 -13.366 1.00 92.00 87 ASP A C 1
ATOM 689 O O . ASP A 1 87 ? 2.337 -6.355 -12.189 1.00 92.00 87 ASP A O 1
ATOM 693 N N . VAL A 1 88 ? 2.356 -5.736 -14.334 1.00 94.00 88 VAL A N 1
ATOM 694 C CA . VAL A 1 88 ? 3.025 -4.453 -14.125 1.00 94.00 88 VAL A CA 1
ATOM 695 C C . VAL A 1 88 ? 2.067 -3.307 -14.425 1.00 94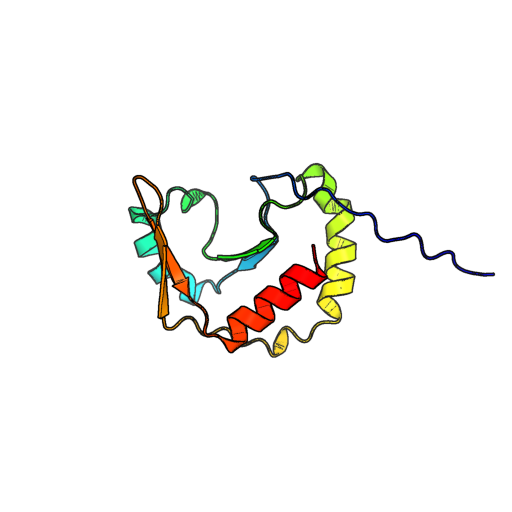.00 88 VAL A C 1
ATOM 697 O O . VAL A 1 88 ? 1.639 -3.081 -15.555 1.00 94.00 88 VAL A O 1
ATOM 700 N N . GLY A 1 89 ? 1.787 -2.509 -13.400 1.00 94.31 89 GLY A N 1
ATOM 701 C CA . GLY A 1 89 ? 1.029 -1.273 -13.508 1.00 94.31 89 GLY A CA 1
ATOM 702 C C . GLY A 1 89 ? 1.924 -0.043 -13.660 1.00 94.31 89 GLY A C 1
ATOM 703 O O . GLY A 1 89 ? 3.076 -0.013 -13.214 1.00 94.31 89 GLY A O 1
ATOM 704 N N . VAL A 1 90 ? 1.376 1.014 -14.270 1.00 95.75 90 VAL A N 1
ATOM 705 C CA . VAL A 1 90 ? 2.072 2.298 -14.433 1.00 95.75 90 VAL A CA 1
ATOM 706 C C . VAL A 1 90 ? 1.144 3.473 -14.133 1.00 95.75 90 VAL A C 1
ATOM 708 O O . VAL A 1 90 ? 0.143 3.677 -14.818 1.00 95.75 90 VAL A O 1
ATOM 711 N N . PHE A 1 91 ? 1.530 4.321 -13.178 1.00 93.25 91 PHE A N 1
ATOM 712 C CA . PHE A 1 91 ? 0.954 5.656 -13.012 1.00 93.25 91 PHE A CA 1
ATOM 713 C C . PHE A 1 91 ? 1.831 6.684 -13.724 1.00 93.25 91 PHE A C 1
ATOM 715 O O . PHE A 1 91 ? 2.981 6.909 -13.340 1.00 93.25 91 PHE A O 1
ATOM 722 N N . LYS A 1 92 ? 1.295 7.310 -14.774 1.00 95.06 92 LYS A N 1
ATOM 723 C CA . LYS A 1 92 ? 1.998 8.353 -15.528 1.00 95.06 92 LYS A CA 1
ATOM 724 C C . LYS A 1 92 ? 1.825 9.706 -14.844 1.00 95.06 92 LYS A C 1
ATOM 726 O O . LYS A 1 92 ? 0.705 10.138 -14.589 1.00 95.06 92 LYS A O 1
ATOM 731 N N . HIS A 1 93 ? 2.934 10.403 -14.634 1.00 91.31 93 HIS A N 1
ATOM 732 C CA . HIS A 1 93 ? 2.968 11.796 -14.194 1.00 91.31 93 HIS A CA 1
ATOM 733 C C . HIS A 1 93 ? 3.572 12.664 -15.299 1.00 91.31 93 HIS A C 1
ATOM 735 O O . HIS A 1 93 ? 4.112 12.170 -16.286 1.00 91.31 93 HIS A O 1
ATOM 741 N N . ARG A 1 94 ? 3.541 13.990 -15.130 1.00 92.94 94 ARG A N 1
ATOM 742 C CA . ARG A 1 94 ? 4.014 14.931 -16.162 1.00 92.94 94 ARG A CA 1
ATOM 743 C C . ARG A 1 94 ? 5.473 14.710 -16.600 1.00 92.94 94 ARG A C 1
ATOM 745 O O . ARG A 1 94 ? 5.796 14.968 -17.752 1.00 92.94 94 ARG A O 1
ATOM 752 N N . LYS A 1 95 ? 6.363 14.314 -15.682 1.00 93.31 95 LYS A N 1
ATOM 753 C CA . LYS A 1 95 ? 7.820 14.194 -15.928 1.00 93.31 95 LYS A CA 1
ATOM 754 C C . LYS A 1 95 ? 8.413 12.835 -15.548 1.00 93.31 95 LYS A C 1
ATOM 756 O O . LYS A 1 95 ? 9.610 12.632 -15.708 1.00 93.31 95 LYS A O 1
ATOM 761 N N . ASN A 1 96 ? 7.619 11.946 -14.964 1.00 91.81 96 ASN A N 1
ATOM 762 C CA . ASN A 1 96 ? 8.069 10.643 -14.491 1.00 91.81 96 ASN A CA 1
ATOM 763 C C . ASN A 1 96 ? 6.888 9.671 -14.471 1.00 91.81 96 ASN A C 1
ATOM 765 O O . ASN A 1 96 ? 5.755 10.049 -14.764 1.00 91.81 96 ASN A O 1
ATOM 769 N N . ALA A 1 97 ? 7.162 8.420 -14.135 1.00 93.88 97 ALA A N 1
ATOM 770 C CA . ALA A 1 97 ? 6.137 7.419 -13.927 1.00 93.88 97 ALA A CA 1
ATOM 771 C C . ALA A 1 97 ? 6.452 6.623 -12.662 1.00 93.88 97 ALA A C 1
ATOM 773 O O . ALA A 1 97 ? 7.618 6.428 -12.316 1.00 93.88 97 ALA A O 1
ATOM 774 N N . THR A 1 98 ? 5.404 6.163 -11.991 1.00 93.44 98 THR A N 1
ATOM 775 C CA . THR A 1 98 ? 5.509 5.138 -10.956 1.00 93.44 98 THR A CA 1
ATOM 776 C C . THR A 1 98 ? 5.192 3.804 -11.608 1.00 93.44 98 THR A C 1
ATOM 778 O O . THR A 1 98 ? 4.078 3.618 -12.091 1.00 93.44 98 THR A O 1
ATOM 781 N N . VAL A 1 99 ? 6.165 2.899 -11.630 1.00 94.62 99 VAL A N 1
ATOM 782 C CA . VAL A 1 99 ? 5.977 1.507 -12.055 1.00 94.62 99 VAL A CA 1
ATOM 783 C C . VAL A 1 99 ? 5.805 0.659 -10.802 1.00 94.62 99 VAL A C 1
ATOM 785 O O . VAL A 1 99 ? 6.547 0.843 -9.837 1.00 94.62 99 VAL A O 1
ATOM 788 N N . PHE A 1 100 ? 4.817 -0.228 -10.796 1.00 93.62 100 PHE A N 1
ATOM 789 C CA . PHE A 1 100 ? 4.497 -1.062 -9.642 1.00 93.62 100 PHE A CA 1
ATOM 790 C C . PHE A 1 100 ? 4.054 -2.455 -10.082 1.00 93.62 100 PHE A C 1
ATOM 792 O O . PHE A 1 100 ? 3.543 -2.627 -11.186 1.00 93.62 100 PHE A O 1
ATOM 799 N N . LEU A 1 101 ? 4.241 -3.438 -9.204 1.00 92.75 101 LEU A N 1
ATOM 800 C CA . LEU A 1 101 ? 3.630 -4.750 -9.380 1.00 92.75 101 LEU A CA 1
ATOM 801 C C . LEU A 1 101 ? 2.148 -4.638 -9.026 1.00 92.75 101 LEU A C 1
ATOM 803 O O . LEU A 1 101 ? 1.799 -4.180 -7.935 1.00 92.75 101 LEU A O 1
ATOM 807 N N . LYS A 1 102 ? 1.297 -4.987 -9.981 1.00 91.75 102 LYS A N 1
ATOM 808 C CA . LYS A 1 102 ? -0.151 -4.880 -9.885 1.00 91.75 102 LYS A CA 1
ATOM 809 C C . LYS A 1 102 ? -0.707 -6.211 -9.358 1.00 91.75 102 LYS A C 1
ATOM 811 O O . LYS A 1 102 ? -0.259 -7.257 -9.825 1.00 91.75 102 LYS A O 1
ATOM 816 N N . PRO A 1 103 ? -1.647 -6.184 -8.398 1.00 90.50 103 PRO A N 1
ATOM 817 C CA . PRO A 1 103 ? -2.385 -7.382 -8.037 1.00 90.50 103 PRO A CA 1
ATOM 818 C C . PRO A 1 103 ? -3.320 -7.828 -9.164 1.00 90.50 103 PRO A C 1
ATOM 820 O O . PRO A 1 103 ? -3.707 -7.022 -10.019 1.00 90.50 103 PRO A O 1
ATOM 823 N N . ASP A 1 104 ? -3.716 -9.096 -9.127 1.00 92.00 104 ASP A N 1
ATOM 824 C CA . ASP A 1 104 ? -4.836 -9.572 -9.934 1.00 92.00 104 ASP A CA 1
ATOM 825 C C . ASP A 1 104 ? -6.142 -8.820 -9.584 1.00 92.00 104 ASP A C 1
ATOM 827 O O . ASP A 1 104 ? -6.235 -8.102 -8.581 1.00 92.00 104 ASP A O 1
ATOM 831 N N . GLU A 1 105 ? -7.155 -8.941 -10.443 1.00 89.94 105 GLU A N 1
ATOM 832 C CA . GLU A 1 105 ? -8.416 -8.201 -10.293 1.00 89.94 105 GLU A CA 1
ATOM 833 C C . GLU A 1 105 ? -9.187 -8.578 -9.020 1.00 89.94 105 GLU A C 1
ATOM 835 O O . GLU A 1 105 ? -9.753 -7.702 -8.364 1.00 89.94 105 GLU A O 1
ATOM 840 N N . GLU A 1 106 ? -9.172 -9.855 -8.628 1.00 89.56 106 GLU A N 1
ATOM 841 C CA . GLU A 1 106 ? -9.868 -10.331 -7.429 1.00 89.56 106 GLU A CA 1
ATOM 842 C C . GLU A 1 106 ? -9.272 -9.687 -6.172 1.00 89.56 106 GLU A C 1
ATOM 844 O O . GLU A 1 106 ? -9.990 -9.189 -5.295 1.00 89.56 106 GLU A O 1
ATOM 849 N N . ILE A 1 107 ? -7.946 -9.655 -6.099 1.00 89.88 107 ILE A N 1
ATOM 850 C CA . ILE A 1 107 ? -7.226 -9.072 -4.980 1.00 89.88 107 ILE A CA 1
ATOM 851 C C . ILE A 1 107 ? -7.313 -7.551 -4.990 1.00 89.88 107 ILE A C 1
ATOM 853 O O . ILE A 1 107 ? -7.484 -6.968 -3.917 1.00 89.88 107 ILE A O 1
ATOM 857 N N . ASP A 1 108 ? -7.285 -6.893 -6.151 1.00 90.12 108 ASP A N 1
ATOM 858 C CA . ASP A 1 108 ? -7.532 -5.447 -6.229 1.00 90.12 108 ASP A CA 1
ATOM 859 C C . ASP A 1 108 ? -8.899 -5.088 -5.614 1.00 90.12 108 ASP A C 1
ATOM 861 O O . ASP A 1 108 ? -8.989 -4.184 -4.778 1.00 90.12 108 ASP A O 1
ATOM 865 N N . ASP A 1 109 ? -9.951 -5.854 -5.918 1.00 90.88 109 ASP A N 1
ATOM 866 C CA . ASP A 1 109 ? -11.290 -5.659 -5.350 1.00 90.88 109 ASP A CA 1
ATOM 867 C C . ASP A 1 109 ? -11.344 -5.896 -3.834 1.00 90.88 109 ASP A C 1
ATOM 869 O O . ASP A 1 109 ? -11.980 -5.135 -3.093 1.00 90.88 109 ASP A O 1
ATOM 873 N N . VAL A 1 110 ? -10.668 -6.935 -3.332 1.00 89.88 110 VAL A N 1
ATOM 874 C CA . VAL A 1 110 ? -10.557 -7.188 -1.885 1.00 89.88 110 VAL A CA 1
ATOM 875 C C . VAL A 1 110 ? -9.873 -6.019 -1.176 1.00 89.88 110 VAL A C 1
ATOM 877 O O . VAL A 1 110 ? -10.379 -5.542 -0.157 1.00 89.88 110 VAL A O 1
ATOM 880 N N . LEU A 1 111 ? -8.762 -5.517 -1.718 1.00 90.12 111 LEU A N 1
ATOM 881 C CA . LEU A 1 111 ? -8.019 -4.403 -1.130 1.00 90.12 111 LEU A CA 1
ATOM 882 C C . LEU A 1 111 ? -8.813 -3.089 -1.181 1.00 90.12 111 LEU A C 1
ATOM 884 O O . LEU A 1 111 ? -8.755 -2.301 -0.234 1.00 90.12 111 LEU A O 1
ATOM 888 N N . ARG A 1 112 ? -9.604 -2.864 -2.239 1.00 91.44 112 ARG A N 1
ATOM 889 C CA . ARG A 1 112 ? -10.520 -1.714 -2.339 1.00 91.44 112 ARG A CA 1
ATOM 890 C C . ARG A 1 112 ? -11.614 -1.751 -1.281 1.00 91.44 112 ARG A C 1
ATOM 892 O O . ARG A 1 112 ? -11.860 -0.723 -0.652 1.00 91.44 112 ARG A O 1
ATOM 899 N N . ARG A 1 113 ? -12.240 -2.912 -1.056 1.00 90.75 113 ARG A N 1
ATOM 900 C CA . ARG A 1 113 ? -13.244 -3.090 0.010 1.00 90.75 113 ARG A CA 1
ATOM 901 C C . ARG A 1 113 ? -12.637 -2.852 1.386 1.00 90.75 113 ARG A C 1
ATOM 903 O O . ARG A 1 113 ? -13.151 -2.033 2.136 1.00 90.75 113 ARG A O 1
ATOM 910 N N . LEU A 1 114 ? -11.477 -3.454 1.657 1.00 89.88 114 LEU A N 1
ATOM 911 C CA . LEU A 1 114 ? -10.750 -3.234 2.907 1.00 89.88 114 LEU A CA 1
ATOM 912 C C . LEU A 1 114 ? -10.442 -1.749 3.138 1.00 89.88 114 LEU A C 1
ATOM 914 O O . LEU A 1 114 ? -10.592 -1.244 4.246 1.00 89.88 114 LEU A O 1
ATOM 918 N N . ARG A 1 115 ? -10.019 -1.028 2.094 1.00 90.62 115 ARG A N 1
ATOM 919 C CA . ARG A 1 115 ? -9.788 0.416 2.184 1.00 90.62 115 ARG A CA 1
ATOM 920 C C . ARG A 1 115 ? -11.071 1.181 2.513 1.00 90.62 115 ARG A C 1
ATOM 922 O O .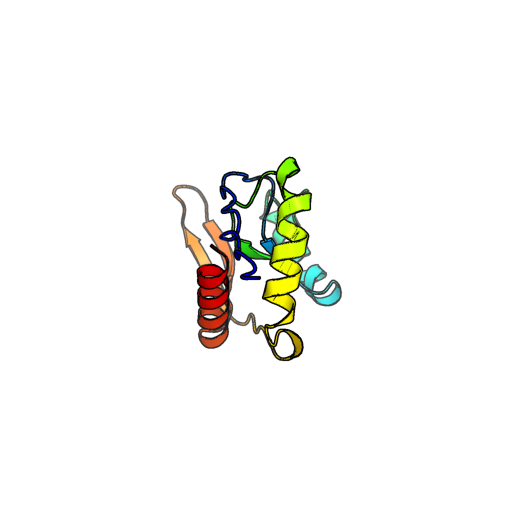 ARG A 1 115 ? -11.007 2.102 3.319 1.00 90.62 115 ARG A O 1
ATOM 929 N N . ALA A 1 116 ? -12.191 0.841 1.877 1.00 90.38 116 ALA A N 1
ATOM 930 C CA . ALA A 1 116 ? -13.475 1.502 2.105 1.00 90.38 116 ALA A CA 1
ATOM 931 C C . ALA A 1 116 ? -14.001 1.279 3.530 1.00 90.38 116 ALA A C 1
ATOM 933 O O . ALA A 1 116 ? -14.537 2.208 4.122 1.00 90.38 116 ALA A O 1
ATOM 934 N N . ASP A 1 117 ? -13.785 0.089 4.092 1.00 88.06 117 ASP A N 1
ATOM 935 C CA . ASP A 1 117 ? -14.206 -0.250 5.456 1.00 88.06 117 ASP A CA 1
ATOM 936 C C . ASP A 1 117 ? -13.382 0.482 6.534 1.00 88.06 117 ASP A C 1
ATOM 938 O O . ASP A 1 117 ? -13.855 0.694 7.651 1.00 88.06 117 ASP A O 1
ATOM 942 N N . LEU A 1 118 ? -12.145 0.877 6.205 1.00 86.75 118 LEU A N 1
ATOM 943 C CA . LEU A 1 118 ? -11.197 1.504 7.132 1.00 86.75 118 LEU A CA 1
ATOM 944 C C . LEU A 1 118 ? -11.104 3.039 7.025 1.00 86.75 118 LEU A C 1
ATOM 946 O O . LEU A 1 118 ? -10.481 3.652 7.897 1.00 86.75 118 LEU A O 1
ATOM 950 N N . ALA A 1 119 ? -11.632 3.648 5.958 1.00 80.50 119 ALA A N 1
ATOM 951 C CA . ALA A 1 119 ? -11.541 5.089 5.673 1.00 80.50 119 ALA A CA 1
ATOM 952 C C . ALA A 1 119 ? -12.701 5.895 6.284 1.00 80.50 119 ALA A C 1
ATOM 954 O O . ALA A 1 119 ? -12.427 7.008 6.794 1.00 80.50 119 ALA A O 1
#

Sequence (119 aa):
MASQQQPPAKFPLTSTSTALALLLPIHLSSDINALRRIHDKSYTKWPPHINILYPFIPILSLHHAIPLLQTHLSSLPFSKLHVTLDDVGVFKHRKNATVFLKPDEEIDDVLRRLRADLA

Secondary structure (DSSP, 8-state):
-----PPPPPPP--BTT--EEEEPPHHHHHHHHHHHHHH-TTTTTS-SEEEEESSB--GGGHHHHHHHHHHHHTTS-GGG------EEEEEE-SS-EEEEEEPPHHHHHHHHHHHHHH-

pLDDT: mean 87.5, std 13.06, range [36.94, 96.31]

Foldseek 3Di:
DDDPPDPPDDADLDDQLDFDWAADPPVVQVVVLVVCVPAPPCSVPDGDTGTLGPSGGDPVCCVVVVVVCCVVCVVDPVVPDDWDQDDWDWDDDPPDIDIDRDTDPVNVVVSNVSSVVVD

Radius of gyration: 16.78 Å; chains: 1; bounding box: 46×32×48 Å